Protein AF-0000000086686039 (afdb_homodimer)

Solvent-accessible surface area (backbone atoms only — not comparable to full-atom values): 8149 Å² total; per-residue (Å²): 70,72,56,50,70,68,58,20,54,47,30,33,49,49,16,51,52,35,64,59,49,44,59,54,47,48,51,52,48,70,69,35,75,70,18,42,61,83,92,39,77,29,68,61,38,52,54,50,49,50,54,46,50,50,47,48,52,51,22,46,52,41,16,49,53,12,49,52,33,49,52,50,48,51,58,60,74,73,106,69,70,56,49,70,68,56,19,54,48,29,32,48,48,17,52,52,36,65,60,48,44,60,54,46,50,53,53,47,70,68,34,77,68,19,42,60,85,94,38,77,30,68,62,37,51,52,48,49,49,54,46,50,50,46,49,52,51,21,45,51,43,16,47,53,12,48,52,33,49,52,50,46,52,58,58,73,73,105

Structure (mmCIF, N/CA/C/O backbone):
data_AF-0000000086686039-model_v1
#
loop_
_entity.id
_entity.type
_entity.pdbx_description
1 polymer 'Integral membrane protein'
#
loop_
_atom_site.group_PDB
_atom_site.id
_atom_site.type_symbol
_atom_site.label_atom_id
_atom_site.label_alt_id
_atom_site.label_comp_id
_atom_site.label_asym_id
_atom_site.label_entity_id
_atom_site.label_seq_id
_atom_site.pdbx_PDB_ins_code
_atom_site.Cartn_x
_atom_site.Cartn_y
_atom_site.Cartn_z
_atom_site.occupancy
_atom_site.B_iso_or_equiv
_atom_site.auth_seq_id
_atom_site.auth_comp_id
_atom_site.auth_asym_id
_atom_site.auth_atom_id
_atom_site.pdbx_PDB_model_num
ATOM 1 N N . MET A 1 1 ? 3.59 -19.312 -12.344 1 95.31 1 MET A N 1
ATOM 2 C CA . MET A 1 1 ? 4.094 -19.781 -11.062 1 95.31 1 MET A CA 1
ATOM 3 C C . MET A 1 1 ? 2.943 -20.109 -10.117 1 95.31 1 MET A C 1
ATOM 5 O O . MET A 1 1 ? 1.943 -19.391 -10.07 1 95.31 1 MET A O 1
ATOM 9 N N . VAL A 1 2 ? 3.158 -21.281 -9.43 1 96.75 2 VAL A N 1
ATOM 10 C CA . VAL A 1 2 ? 2.143 -21.656 -8.453 1 96.75 2 VAL A CA 1
ATOM 11 C C . VAL A 1 2 ? 2.396 -20.938 -7.133 1 96.75 2 VAL A C 1
ATOM 13 O O . VAL A 1 2 ? 3.514 -20.953 -6.613 1 96.75 2 VAL A O 1
ATOM 16 N N . LEU A 1 3 ? 1.329 -20.375 -6.637 1 97.5 3 LEU A N 1
ATOM 17 C CA . LEU A 1 3 ? 1.436 -19.625 -5.383 1 97.5 3 LEU A CA 1
ATOM 18 C C . LEU A 1 3 ? 1.48 -20.578 -4.191 1 97.5 3 LEU A C 1
ATOM 20 O O . LEU A 1 3 ? 0.587 -21.406 -4.023 1 97.5 3 LEU A O 1
ATOM 24 N N . SER A 1 4 ? 2.582 -20.406 -3.375 1 97.5 4 SER A N 1
ATOM 25 C CA . SER A 1 4 ? 2.668 -21.203 -2.152 1 97.5 4 SER A CA 1
ATOM 26 C C . SER A 1 4 ? 1.729 -20.672 -1.078 1 97.5 4 SER A C 1
ATOM 28 O O . SER A 1 4 ? 1.158 -19.578 -1.23 1 97.5 4 SER A O 1
ATOM 30 N N . ARG A 1 5 ? 1.604 -21.391 0.006 1 97.75 5 ARG A N 1
ATOM 31 C CA . ARG A 1 5 ? 0.767 -20.953 1.122 1 97.75 5 ARG A CA 1
ATOM 32 C C . ARG A 1 5 ? 1.327 -19.703 1.776 1 97.75 5 ARG A C 1
ATOM 34 O O . ARG A 1 5 ? 0.571 -18.812 2.178 1 97.75 5 ARG A O 1
ATOM 41 N N . GLY A 1 6 ? 2.613 -19.672 1.896 1 98.5 6 GLY A N 1
ATOM 42 C CA . GLY A 1 6 ? 3.256 -18.5 2.471 1 98.5 6 GLY A CA 1
ATOM 43 C C . GLY A 1 6 ? 2.975 -17.219 1.697 1 98.5 6 GLY A C 1
ATOM 44 O O . GLY A 1 6 ? 2.637 -16.188 2.287 1 98.5 6 GLY A O 1
ATOM 45 N N . TRP A 1 7 ? 3.119 -17.375 0.443 1 98.69 7 TRP A N 1
ATOM 46 C CA . TRP A 1 7 ? 2.83 -16.219 -0.404 1 98.69 7 TRP A CA 1
ATOM 47 C C . TRP A 1 7 ? 1.363 -15.82 -0.295 1 98.69 7 TRP A C 1
ATOM 49 O O . TRP A 1 7 ? 1.035 -14.633 -0.32 1 98.69 7 TRP A O 1
ATOM 59 N N . ALA A 1 8 ? 0.484 -16.75 -0.237 1 98.88 8 ALA A N 1
ATOM 60 C CA . ALA A 1 8 ? -0.944 -16.469 -0.123 1 98.88 8 ALA A CA 1
ATOM 61 C C . ALA A 1 8 ? -1.253 -15.727 1.173 1 98.88 8 ALA A C 1
ATOM 63 O O . ALA A 1 8 ? -1.987 -14.734 1.167 1 98.88 8 ALA A O 1
ATOM 64 N N . PHE A 1 9 ? -0.738 -16.188 2.25 1 98.88 9 PHE A N 1
ATOM 65 C CA . PHE A 1 9 ? -0.928 -15.508 3.523 1 98.88 9 PHE A CA 1
ATOM 66 C C . PHE A 1 9 ? -0.325 -14.109 3.48 1 98.88 9 PHE A C 1
ATOM 68 O O . PHE A 1 9 ? -0.88 -13.172 4.055 1 98.88 9 PHE A O 1
ATOM 75 N N . PHE A 1 10 ? 0.772 -13.992 2.85 1 98.94 10 PHE A N 1
ATOM 76 C CA . PHE A 1 10 ? 1.408 -12.688 2.689 1 98.94 10 PHE A CA 1
ATOM 77 C C . PHE A 1 10 ? 0.483 -11.727 1.962 1 98.94 10 PHE A C 1
ATOM 79 O O . PHE A 1 10 ? 0.285 -10.594 2.41 1 98.94 10 PHE A O 1
ATOM 86 N N . LEU A 1 11 ? -0.074 -12.117 0.888 1 98.94 11 LEU A N 1
ATOM 87 C CA . LEU A 1 11 ? -0.946 -11.25 0.098 1 98.94 11 LEU A CA 1
ATOM 88 C C . LEU A 1 11 ? -2.191 -10.867 0.891 1 98.94 11 LEU A C 1
ATOM 90 O O . LEU A 1 11 ? -2.664 -9.734 0.795 1 98.94 11 LEU A O 1
ATOM 94 N N . VAL A 1 12 ? -2.703 -11.797 1.642 1 98.94 12 VAL A N 1
ATOM 95 C CA . VAL A 1 12 ? -3.814 -11.453 2.521 1 98.94 12 VAL A CA 1
ATOM 96 C C . VAL A 1 12 ? -3.367 -10.391 3.523 1 98.94 12 VAL A C 1
ATOM 98 O O . VAL A 1 12 ? -4.09 -9.422 3.773 1 98.94 12 VAL A O 1
ATOM 101 N N . GLY A 1 13 ? -2.17 -10.547 4.09 1 98.94 13 GLY A N 1
ATOM 102 C CA . GLY A 1 13 ? -1.614 -9.578 5.027 1 98.94 13 GLY A CA 1
ATOM 103 C C . GLY A 1 13 ? -1.447 -8.195 4.426 1 98.94 13 GLY A C 1
ATOM 104 O O . GLY A 1 13 ? -1.66 -7.191 5.105 1 98.94 13 GLY A O 1
ATOM 105 N N . VAL A 1 14 ? -1.111 -8.164 3.186 1 98.94 14 VAL A N 1
ATOM 106 C CA . VAL A 1 14 ? -0.982 -6.895 2.48 1 98.94 14 VAL A CA 1
ATOM 107 C C . VAL A 1 14 ? -2.34 -6.199 2.408 1 98.94 14 VAL A C 1
ATOM 109 O O . VAL A 1 14 ? -2.436 -4.988 2.607 1 98.94 14 VAL A O 1
ATOM 112 N N . GLY A 1 15 ? -3.365 -6.953 2.057 1 98.94 15 GLY A N 1
ATOM 113 C CA . GLY A 1 15 ? -4.707 -6.391 2.074 1 98.94 15 GLY A CA 1
ATOM 114 C C . GLY A 1 15 ? -5.098 -5.824 3.426 1 98.94 15 GLY A C 1
ATOM 115 O O . GLY A 1 15 ? -5.609 -4.703 3.51 1 98.94 15 GLY A O 1
ATOM 116 N N . VAL A 1 16 ? -4.836 -6.531 4.473 1 98.94 16 VAL A N 1
ATOM 117 C CA . VAL A 1 16 ? -5.16 -6.117 5.832 1 98.94 16 VAL A CA 1
ATOM 118 C C . VAL A 1 16 ? -4.359 -4.867 6.195 1 98.94 16 VAL A C 1
ATOM 120 O O . VAL A 1 16 ? -4.906 -3.906 6.738 1 98.94 16 VAL A O 1
ATOM 123 N N . TRP A 1 17 ? -3.076 -4.859 5.93 1 98.88 17 TRP A N 1
ATOM 124 C CA . TRP A 1 17 ? -2.213 -3.705 6.156 1 98.88 17 TRP A CA 1
ATOM 125 C C . TRP A 1 17 ? -2.793 -2.453 5.504 1 98.88 17 TRP A C 1
ATOM 127 O O . TRP A 1 17 ? -2.842 -1.389 6.125 1 98.88 17 TRP A O 1
ATOM 137 N N . THR A 1 18 ? -3.26 -2.652 4.27 1 98.88 18 THR A N 1
ATOM 138 C CA . THR A 1 18 ? -3.85 -1.547 3.521 1 98.88 18 THR A CA 1
ATOM 139 C C . THR A 1 18 ? -5.074 -0.997 4.246 1 98.88 18 THR A C 1
ATOM 141 O O . THR A 1 18 ? -5.23 0.219 4.379 1 98.88 18 THR A O 1
ATOM 144 N N . TRP A 1 19 ? -5.883 -1.814 4.781 1 98.88 19 TRP A N 1
ATOM 145 C CA . TRP A 1 19 ? -7.125 -1.387 5.414 1 98.88 19 TRP A CA 1
ATOM 146 C C . TRP A 1 19 ? -6.863 -0.84 6.812 1 98.88 19 TRP A C 1
ATOM 148 O O . TRP A 1 19 ? -7.691 -0.119 7.371 1 98.88 19 TRP A O 1
ATOM 158 N N . VAL A 1 20 ? -5.742 -1.092 7.375 1 98.5 20 VAL A N 1
ATOM 159 C CA . VAL A 1 20 ? -5.355 -0.537 8.664 1 98.5 20 VAL A CA 1
ATOM 160 C C . VAL A 1 20 ? -4.836 0.889 8.484 1 98.5 20 VAL A C 1
ATOM 162 O O . VAL A 1 20 ? -5.195 1.789 9.242 1 98.5 20 VAL A O 1
ATOM 165 N N . ILE A 1 21 ? -4.172 1.097 7.414 1 98.25 21 ILE A N 1
ATOM 166 C CA . ILE A 1 21 ? -3.398 2.332 7.379 1 98.25 21 ILE A CA 1
ATOM 167 C C . ILE A 1 21 ? -4.172 3.406 6.617 1 98.25 21 ILE A C 1
ATOM 169 O O . ILE A 1 21 ? -4.156 4.578 6.996 1 98.25 21 ILE A O 1
ATOM 173 N N . TRP A 1 22 ? -4.934 3.049 5.59 1 98.44 22 TRP A N 1
ATOM 174 C CA . TRP A 1 22 ? -5.422 4.078 4.676 1 98.44 22 TRP A CA 1
ATOM 175 C C . TRP A 1 22 ? -6.664 4.758 5.234 1 98.44 22 TRP A C 1
ATOM 177 O O . TRP A 1 22 ? -6.863 5.961 5.039 1 98.44 22 TRP A O 1
ATOM 187 N N . PRO A 1 23 ? -7.555 4.055 5.945 1 98.69 23 PRO A N 1
ATOM 188 C CA . PRO A 1 23 ? -8.648 4.805 6.574 1 98.69 23 PRO A CA 1
ATOM 189 C C . PRO A 1 23 ? -8.164 5.77 7.648 1 98.69 23 PRO A C 1
ATOM 191 O O . PRO A 1 23 ? -8.734 6.848 7.824 1 98.69 23 PRO A O 1
ATOM 194 N N . ARG A 1 24 ? -7.129 5.34 8.312 1 98 24 ARG A N 1
ATOM 195 C CA . ARG A 1 24 ? -6.516 6.258 9.266 1 98 24 ARG A CA 1
ATOM 196 C C . ARG A 1 24 ? -5.945 7.48 8.555 1 98 24 ARG A C 1
ATOM 198 O O . ARG A 1 24 ? -6.074 8.609 9.047 1 98 24 ARG A O 1
ATOM 205 N N . PHE A 1 25 ? -5.363 7.211 7.48 1 98.19 25 PHE A N 1
ATOM 206 C CA . PHE A 1 25 ? -4.844 8.305 6.672 1 98.19 25 PHE A CA 1
ATOM 207 C C . PHE A 1 25 ? -5.977 9.188 6.16 1 98.19 25 PHE A C 1
ATOM 209 O O . PHE A 1 25 ? -5.867 10.414 6.168 1 98.19 25 PHE A O 1
ATOM 216 N N . GLY A 1 26 ? -7.039 8.648 5.781 1 98.25 26 GLY A N 1
ATOM 217 C CA . GLY A 1 26 ? -8.195 9.406 5.32 1 98.25 26 GLY A CA 1
ATOM 218 C C . GLY A 1 26 ? -8.742 10.359 6.371 1 98.25 26 GLY A C 1
ATOM 219 O O . GLY A 1 26 ? -9.07 11.5 6.066 1 98.25 26 GLY A O 1
ATOM 220 N N . LEU A 1 27 ? -8.781 9.914 7.562 1 98.31 27 LEU A N 1
ATOM 221 C CA . LEU A 1 27 ? -9.242 10.766 8.656 1 98.31 27 LEU A CA 1
ATOM 222 C C . LEU A 1 27 ? -8.281 11.93 8.883 1 98.31 27 LEU A C 1
ATOM 224 O O . LEU A 1 27 ? -8.711 13.055 9.133 1 98.31 27 LEU A O 1
ATOM 228 N N . ALA A 1 28 ? -7.008 11.562 8.781 1 96.81 28 ALA A N 1
ATOM 229 C CA . ALA A 1 28 ? -5.996 12.602 8.938 1 96.81 28 ALA A CA 1
ATOM 230 C C . ALA A 1 28 ? -6.16 13.688 7.879 1 96.81 28 ALA A C 1
ATOM 232 O O . ALA A 1 28 ? -6.066 14.875 8.18 1 96.81 28 ALA A O 1
ATOM 233 N N . ILE A 1 29 ? -6.441 13.32 6.684 1 98 29 ILE A N 1
ATOM 234 C CA . ILE A 1 29 ? -6.605 14.266 5.578 1 98 29 ILE A CA 1
ATOM 235 C C . ILE A 1 29 ? -7.875 15.086 5.781 1 98 29 ILE A C 1
ATOM 237 O O . ILE A 1 29 ? -7.875 16.297 5.574 1 98 29 ILE A O 1
ATOM 241 N N . TRP A 1 30 ? -8.945 14.391 6.184 1 98 30 TRP A N 1
ATOM 242 C CA . TRP A 1 30 ? -10.234 15.047 6.406 1 98 30 TRP A CA 1
ATOM 243 C C . TRP A 1 30 ? -10.102 16.172 7.426 1 98 30 TRP A C 1
ATOM 245 O O . TRP A 1 30 ? -10.719 17.219 7.277 1 98 30 TRP A O 1
ATOM 255 N N . ASN A 1 31 ? -9.195 15.977 8.383 1 97.62 31 ASN A N 1
ATOM 256 C CA . ASN A 1 31 ? -9.07 16.906 9.5 1 97.62 31 ASN A CA 1
ATOM 257 C C . ASN A 1 31 ? -7.98 17.938 9.258 1 97.62 31 ASN A C 1
ATOM 259 O O . ASN A 1 31 ? -7.797 18.859 10.062 1 97.62 31 ASN A O 1
ATOM 263 N N . ASP A 1 32 ? -7.281 17.781 8.25 1 96.75 32 ASP A N 1
ATOM 264 C CA . ASP A 1 32 ? -6.23 18.719 7.895 1 96.75 32 ASP A CA 1
ATOM 265 C C . ASP A 1 32 ? -6.824 20.062 7.445 1 96.75 32 ASP A C 1
ATOM 267 O O . ASP A 1 32 ? -7.789 20.094 6.68 1 96.75 32 ASP A O 1
ATOM 271 N N . ASP A 1 33 ? -6.25 21.25 7.832 1 94.88 33 ASP A N 1
ATOM 272 C CA . ASP A 1 33 ? -6.762 22.578 7.543 1 94.88 33 ASP A CA 1
ATOM 273 C C . ASP A 1 33 ? -6.758 22.859 6.039 1 94.88 33 ASP A C 1
ATOM 275 O O . ASP A 1 33 ? -7.555 23.656 5.551 1 94.88 33 ASP A O 1
ATOM 279 N N . ARG A 1 34 ? -5.934 22.156 5.328 1 97.38 34 ARG A N 1
ATOM 280 C CA . ARG A 1 34 ? -5.801 22.406 3.896 1 97.38 34 ARG A CA 1
ATOM 281 C C . ARG A 1 34 ? -6.93 21.734 3.119 1 97.38 34 ARG A C 1
ATOM 283 O O . ARG A 1 34 ? -7.117 22.016 1.931 1 97.38 34 ARG A O 1
ATOM 290 N N . ALA A 1 35 ? -7.676 20.922 3.812 1 98.44 35 ALA A N 1
ATOM 291 C CA . ALA A 1 35 ? -8.664 20.094 3.131 1 98.44 35 ALA A CA 1
ATOM 292 C C . ALA A 1 35 ? -9.891 20.906 2.73 1 98.44 35 ALA A C 1
ATOM 294 O O . ALA A 1 35 ? -10.594 20.562 1.778 1 98.44 35 ALA A O 1
ATOM 295 N N . TRP A 1 36 ? -10.125 22.031 3.455 1 98.38 36 TRP A N 1
ATOM 296 C CA . TRP A 1 36 ? -11.383 22.75 3.301 1 98.38 36 TRP A CA 1
ATOM 297 C C . TRP A 1 36 ? -11.133 24.25 3.137 1 98.38 36 TRP A C 1
ATOM 299 O O . TRP A 1 36 ? -10.258 24.812 3.801 1 98.38 36 TRP A O 1
ATOM 309 N N . SER A 1 37 ? -11.766 24.844 2.248 1 98.25 37 SER A N 1
ATOM 310 C CA . SER A 1 37 ? -11.961 26.297 2.156 1 98.25 37 SER A CA 1
ATOM 311 C C . SER A 1 37 ? -13.383 26.688 2.539 1 98.25 37 SER A C 1
ATOM 313 O O . SER A 1 37 ? -14.273 26.703 1.689 1 98.25 37 SER A O 1
ATOM 315 N N . GLY A 1 38 ? -13.453 27.047 3.896 1 97.19 38 GLY A N 1
ATOM 316 C CA . GLY A 1 38 ? -14.82 27.078 4.41 1 97.19 38 GLY A CA 1
ATOM 317 C C . GLY A 1 38 ? -15.5 25.734 4.395 1 97.19 38 GLY A C 1
ATOM 318 O O . GLY A 1 38 ? -14.984 24.766 4.961 1 97.19 38 GLY A O 1
ATOM 319 N N . ASP A 1 39 ? -16.531 25.594 3.666 1 96.81 39 ASP A N 1
ATOM 320 C CA . ASP A 1 39 ? -17.266 24.328 3.576 1 96.81 39 ASP A CA 1
ATOM 321 C C . ASP A 1 39 ? -17.016 23.656 2.232 1 96.81 39 ASP A C 1
ATOM 323 O O . ASP A 1 39 ? -17.719 22.688 1.884 1 96.81 39 ASP A O 1
ATOM 327 N N . THR A 1 40 ? -16.016 24.125 1.484 1 98.44 40 THR A N 1
ATOM 328 C CA . THR A 1 40 ? -15.742 23.594 0.15 1 98.44 40 THR A CA 1
ATOM 329 C C . THR A 1 40 ? -14.461 22.766 0.143 1 98.44 40 THR A C 1
ATOM 331 O O . THR A 1 40 ? -13.414 23.234 0.596 1 98.44 40 THR A O 1
ATOM 334 N N . PRO A 1 41 ? -14.523 21.5 -0.3 1 98.12 41 PRO A N 1
ATOM 335 C CA . PRO A 1 41 ? -13.305 20.703 -0.401 1 98.12 41 PRO A CA 1
ATOM 336 C C . PRO A 1 41 ? -12.305 21.281 -1.397 1 98.12 41 PRO A C 1
ATOM 338 O O . PRO A 1 41 ? -12.695 21.781 -2.449 1 98.12 41 PRO A O 1
ATOM 341 N N . THR A 1 42 ? -10.992 21.188 -1.035 1 98.69 42 THR A N 1
ATOM 342 C CA . THR A 1 42 ? -9.93 21.719 -1.886 1 98.69 42 THR A CA 1
ATOM 343 C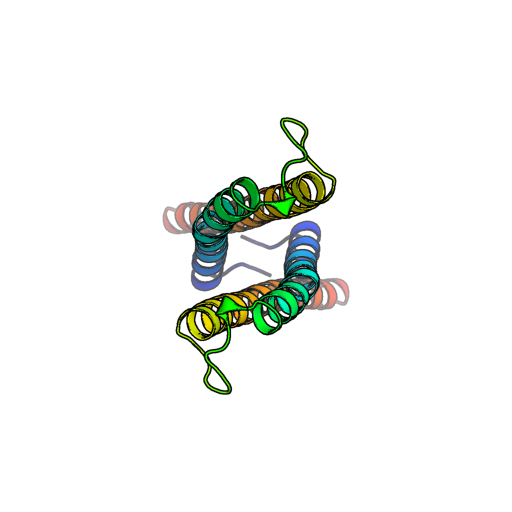 C . THR A 1 42 ? -9.367 20.625 -2.787 1 98.69 42 THR A C 1
ATOM 345 O O . THR A 1 42 ? -9.734 19.453 -2.66 1 98.69 42 THR A O 1
ATOM 348 N N . SER A 1 43 ? -8.508 21.094 -3.635 1 98.44 43 SER A N 1
ATOM 349 C CA . SER A 1 43 ? -7.828 20.109 -4.477 1 98.44 43 SER A CA 1
ATOM 350 C C . SER A 1 43 ? -6.957 19.172 -3.643 1 98.44 43 SER A C 1
ATOM 352 O O . SER A 1 43 ? -6.781 18 -3.994 1 98.44 43 SER A O 1
ATOM 354 N N . PHE A 1 44 ? -6.492 19.656 -2.604 1 98.44 44 PHE A N 1
ATOM 355 C CA . PHE A 1 44 ? -5.727 18.844 -1.673 1 98.44 44 PHE A CA 1
ATOM 356 C C . PHE A 1 44 ? -6.543 17.641 -1.212 1 98.44 44 PHE A C 1
ATOM 358 O O . PHE A 1 44 ? -6.074 16.5 -1.27 1 98.44 44 PHE A O 1
ATOM 365 N N . LEU A 1 45 ? -7.711 17.812 -0.799 1 98.62 45 LEU A N 1
ATOM 366 C CA . LEU A 1 45 ? -8.586 16.75 -0.314 1 98.62 45 LEU A CA 1
ATOM 367 C C . LEU A 1 45 ? -8.938 15.773 -1.436 1 98.62 45 LEU A C 1
ATOM 369 O O . LEU A 1 45 ? -8.891 14.555 -1.245 1 98.62 45 LEU A O 1
ATOM 373 N N . TRP A 1 46 ? -9.172 16.359 -2.564 1 98.38 46 TRP A N 1
ATOM 374 C CA . TRP A 1 46 ? -9.625 15.5 -3.654 1 98.38 46 TRP A CA 1
ATOM 375 C C . TRP A 1 46 ? -8.484 14.609 -4.156 1 98.38 46 TRP A C 1
ATOM 377 O O . TRP A 1 46 ? -8.703 13.438 -4.469 1 98.38 46 TRP A O 1
ATOM 387 N N . VAL A 1 47 ? -7.34 15.141 -4.277 1 98 47 VAL A N 1
ATOM 388 C CA . VAL A 1 47 ? -6.191 14.367 -4.73 1 98 47 VAL A CA 1
ATOM 389 C C . VAL A 1 47 ? -5.91 13.234 -3.74 1 98 47 VAL A C 1
ATOM 391 O O . VAL A 1 47 ? -5.715 12.086 -4.145 1 98 47 VAL A O 1
ATOM 394 N N . HIS A 1 48 ? -5.961 13.594 -2.484 1 98.31 48 HIS A N 1
ATOM 395 C CA . HIS A 1 48 ? -5.672 12.578 -1.48 1 98.31 48 HIS A CA 1
ATOM 396 C C . HIS A 1 48 ? -6.801 11.555 -1.39 1 98.31 48 HIS A C 1
ATOM 398 O O . HIS A 1 48 ? -6.551 10.367 -1.174 1 98.31 48 HIS A O 1
ATOM 404 N N . ALA A 1 49 ? -7.996 11.984 -1.608 1 98.56 49 ALA A N 1
ATOM 405 C CA . ALA A 1 49 ? -9.109 11.047 -1.629 1 98.56 49 ALA A CA 1
ATOM 406 C C . ALA A 1 49 ? -8.953 10.031 -2.764 1 98.56 49 ALA A C 1
ATOM 408 O O . ALA A 1 49 ? -9.227 8.844 -2.584 1 98.56 49 ALA A O 1
ATOM 409 N N . LEU A 1 50 ? -8.516 10.547 -3.861 1 98.62 50 LEU A N 1
ATOM 410 C CA . LEU A 1 50 ? -8.305 9.664 -5.008 1 98.62 50 LEU A CA 1
ATOM 411 C C . LEU A 1 50 ? -7.176 8.68 -4.734 1 98.62 50 LEU A C 1
ATOM 413 O O . LEU A 1 50 ? -7.301 7.488 -5.039 1 98.62 50 LEU A O 1
ATOM 417 N N . LEU A 1 51 ? -6.086 9.188 -4.215 1 98.62 51 LEU A N 1
ATOM 418 C CA . LEU A 1 51 ? -4.941 8.328 -3.918 1 98.62 51 LEU A CA 1
ATOM 419 C C . LEU A 1 51 ? -5.309 7.277 -2.879 1 98.62 51 LEU A C 1
ATOM 421 O O . LEU A 1 51 ? -4.941 6.109 -3.018 1 98.62 51 LEU A O 1
ATOM 425 N N . ILE A 1 52 ? -6.031 7.68 -1.895 1 98.88 52 ILE A N 1
ATOM 426 C CA . ILE A 1 52 ? -6.453 6.777 -0.828 1 98.88 52 ILE A CA 1
ATOM 427 C C . ILE A 1 52 ? -7.422 5.734 -1.386 1 98.88 52 ILE A C 1
ATOM 429 O O . ILE A 1 52 ? -7.277 4.539 -1.118 1 98.88 52 ILE A O 1
ATOM 433 N N . GLY A 1 53 ? -8.391 6.188 -2.16 1 98.88 53 GLY A N 1
ATOM 434 C CA . GLY A 1 53 ? -9.328 5.262 -2.781 1 98.88 53 GLY A CA 1
ATOM 435 C C . GLY A 1 53 ? -8.648 4.238 -3.67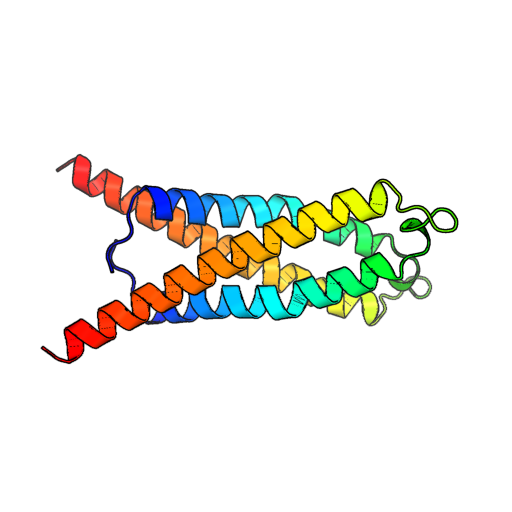4 1 98.88 53 GLY A C 1
ATOM 436 O O . GLY A 1 53 ? -8.977 3.051 -3.617 1 98.88 53 GLY A O 1
ATOM 437 N N . ALA A 1 54 ? -7.738 4.699 -4.488 1 98.81 54 ALA A N 1
ATOM 438 C CA . ALA A 1 54 ? -6.984 3.793 -5.355 1 98.81 54 ALA A CA 1
ATOM 439 C C . ALA A 1 54 ? -6.199 2.777 -4.531 1 98.81 54 ALA A C 1
ATOM 441 O O . ALA A 1 54 ? -6.18 1.588 -4.859 1 98.81 54 ALA A O 1
ATOM 442 N N . SER A 1 55 ? -5.625 3.209 -3.479 1 98.94 55 SER A N 1
ATOM 443 C CA . SER A 1 55 ? -4.836 2.316 -2.633 1 98.94 55 SER A CA 1
ATOM 444 C C . SER A 1 55 ? -5.719 1.275 -1.954 1 98.94 55 SER A C 1
ATOM 446 O O . SER A 1 55 ? -5.324 0.116 -1.814 1 98.94 55 SER A O 1
ATOM 448 N N . LEU A 1 56 ? -6.902 1.682 -1.578 1 98.94 56 LEU A N 1
ATOM 449 C CA . LEU A 1 56 ? -7.828 0.74 -0.954 1 98.94 56 LEU A CA 1
ATOM 450 C C . LEU A 1 56 ? -8.297 -0.306 -1.959 1 98.94 56 LEU A C 1
ATOM 452 O O . LEU A 1 56 ? -8.406 -1.488 -1.626 1 98.94 56 LEU A O 1
ATOM 456 N N . VAL A 1 57 ? -8.531 0.153 -3.152 1 98.94 57 VAL A N 1
ATOM 457 C CA . VAL A 1 57 ? -8.969 -0.77 -4.195 1 98.94 57 VAL A CA 1
ATOM 458 C C . VAL A 1 57 ? -7.84 -1.743 -4.527 1 98.94 57 VAL A C 1
ATOM 460 O O . VAL A 1 57 ? -8.055 -2.957 -4.59 1 98.94 57 VAL A O 1
ATOM 463 N N . ILE A 1 58 ? -6.676 -1.181 -4.68 1 98.94 58 ILE A N 1
ATOM 464 C CA . ILE A 1 58 ? -5.508 -1.984 -5.02 1 98.94 58 ILE A CA 1
ATOM 465 C C . ILE A 1 58 ? -5.223 -2.982 -3.9 1 98.94 58 ILE A C 1
ATOM 467 O O . ILE A 1 58 ? -5.059 -4.18 -4.152 1 98.94 58 ILE A O 1
ATOM 471 N N . GLY A 1 59 ? -5.203 -2.527 -2.68 1 98.94 59 GLY A N 1
ATOM 472 C CA . GLY A 1 59 ? -4.945 -3.408 -1.552 1 98.94 59 GLY A CA 1
ATOM 473 C C . GLY A 1 59 ? -5.988 -4.496 -1.392 1 98.94 59 GLY A C 1
ATOM 474 O O . GLY A 1 59 ? -5.664 -5.629 -1.037 1 98.94 59 GLY A O 1
ATOM 475 N N . THR A 1 60 ? -7.215 -4.145 -1.597 1 98.94 60 THR A N 1
ATOM 476 C CA . THR A 1 60 ? -8.289 -5.133 -1.545 1 98.94 60 THR A CA 1
ATOM 477 C C . THR A 1 60 ? -8.086 -6.211 -2.605 1 98.94 60 THR A C 1
ATOM 479 O O . THR A 1 60 ? -8.242 -7.402 -2.328 1 98.94 60 THR A O 1
ATOM 482 N N . THR A 1 61 ? -7.727 -5.746 -3.803 1 98.94 61 THR A N 1
ATOM 483 C CA . THR A 1 61 ? -7.5 -6.691 -4.891 1 98.94 61 THR A CA 1
ATOM 484 C C . THR A 1 61 ? -6.355 -7.641 -4.555 1 98.94 61 THR A C 1
ATOM 486 O O . THR A 1 61 ? -6.445 -8.844 -4.809 1 98.94 61 THR A O 1
ATOM 489 N N . VAL A 1 62 ? -5.348 -7.113 -3.947 1 98.94 62 VAL A N 1
ATOM 490 C CA . VAL A 1 62 ? -4.227 -7.941 -3.514 1 98.94 62 VAL A CA 1
ATOM 491 C C . VAL A 1 62 ? -4.711 -8.969 -2.49 1 98.94 62 VAL A C 1
ATOM 493 O O . VAL A 1 62 ? -4.387 -10.148 -2.588 1 98.94 62 VAL A O 1
ATOM 496 N N . GLY A 1 63 ? -5.43 -8.539 -1.528 1 98.94 63 GLY A N 1
ATOM 497 C CA . GLY A 1 63 ? -5.961 -9.438 -0.516 1 98.94 63 GLY A CA 1
ATOM 498 C C . GLY A 1 63 ? -6.855 -10.523 -1.09 1 98.94 63 GLY A C 1
ATOM 499 O O . GLY A 1 63 ? -6.773 -11.688 -0.679 1 98.94 63 GLY A O 1
ATOM 500 N N . VAL A 1 64 ? -7.668 -10.195 -1.998 1 98.88 64 VAL A N 1
ATOM 501 C CA . VAL A 1 64 ? -8.578 -11.141 -2.637 1 98.88 64 VAL A CA 1
ATOM 502 C C . VAL A 1 64 ? -7.777 -12.211 -3.381 1 98.88 64 VAL A C 1
ATOM 504 O O . VAL A 1 64 ? -8.125 -13.391 -3.35 1 98.88 64 VAL A O 1
ATOM 507 N N . LEU A 1 65 ? -6.746 -11.727 -4.035 1 98.88 65 LEU A N 1
ATOM 508 C CA . LEU A 1 65 ? -5.867 -12.695 -4.688 1 98.88 65 LEU A CA 1
ATOM 509 C C . LEU A 1 65 ? -5.34 -13.711 -3.682 1 98.88 65 LEU A C 1
ATOM 511 O O . LEU A 1 65 ? -5.312 -14.914 -3.963 1 98.88 65 LEU A O 1
ATOM 515 N N . GLY A 1 66 ? -4.895 -13.242 -2.545 1 98.81 66 GLY A N 1
ATOM 516 C CA . GLY A 1 66 ? -4.438 -14.141 -1.497 1 98.81 66 GLY A CA 1
ATOM 517 C C . GLY A 1 66 ? -5.504 -15.109 -1.033 1 98.81 66 GLY A C 1
ATOM 518 O O . GLY A 1 66 ? -5.234 -16.297 -0.871 1 98.81 66 GLY A O 1
ATOM 519 N N . VAL A 1 67 ? -6.664 -14.648 -0.837 1 98.88 67 VAL A N 1
ATOM 520 C CA . VAL A 1 67 ? -7.777 -15.477 -0.373 1 98.88 67 VAL A CA 1
ATOM 521 C C . VAL A 1 67 ? -8.102 -16.531 -1.42 1 98.88 67 VAL A C 1
ATOM 523 O O . VAL A 1 67 ? -8.32 -17.703 -1.084 1 98.88 67 VAL A O 1
ATOM 526 N N . ARG A 1 68 ? -8.156 -16.078 -2.633 1 98.5 68 ARG A N 1
ATOM 527 C CA . ARG A 1 68 ? -8.422 -17.031 -3.713 1 98.5 68 ARG A CA 1
ATOM 528 C C . ARG A 1 68 ? -7.383 -18.141 -3.729 1 98.5 68 ARG A C 1
ATOM 530 O O . ARG A 1 68 ? -7.723 -19.312 -3.924 1 98.5 68 ARG A O 1
ATOM 537 N N . ALA A 1 69 ? -6.184 -17.781 -3.523 1 98.44 69 ALA A N 1
ATOM 538 C CA . ALA A 1 69 ? -5.102 -18.766 -3.512 1 98.44 69 ALA A CA 1
ATOM 539 C C . ALA A 1 69 ? -5.266 -19.734 -2.354 1 98.44 69 ALA A C 1
ATOM 541 O O . ALA A 1 69 ? -5.055 -20.938 -2.516 1 98.44 69 ALA A O 1
ATOM 542 N N . LEU A 1 70 ? -5.652 -19.297 -1.215 1 98.31 70 LEU A N 1
ATOM 543 C CA . LEU A 1 70 ? -5.852 -20.156 -0.046 1 98.31 70 LEU A CA 1
ATOM 544 C C . LEU A 1 70 ? -7.035 -21.094 -0.252 1 98.31 70 LEU A C 1
ATOM 546 O O . LEU A 1 70 ? -6.98 -22.266 0.132 1 98.31 70 LEU A O 1
ATOM 550 N N . ARG A 1 71 ? -8.023 -20.562 -0.847 1 97.94 71 ARG A N 1
ATOM 551 C CA . ARG A 1 71 ? -9.211 -21.375 -1.106 1 97.94 71 ARG A CA 1
ATOM 552 C C . ARG A 1 71 ? -8.906 -22.484 -2.104 1 97.94 71 ARG A C 1
ATOM 554 O O . ARG A 1 71 ? -9.367 -23.625 -1.94 1 97.94 71 ARG A O 1
ATOM 561 N N . ALA A 1 72 ? -8.172 -22.141 -3.115 1 96.69 72 ALA A N 1
ATOM 562 C CA . ALA A 1 72 ? -7.77 -23.125 -4.109 1 96.69 72 ALA A CA 1
ATOM 563 C C . ALA A 1 72 ? -6.961 -24.25 -3.463 1 96.69 72 ALA A C 1
ATOM 565 O O . ALA A 1 72 ? -7.129 -25.422 -3.814 1 96.69 72 ALA A O 1
ATOM 566 N N . ARG A 1 73 ? -6.141 -23.922 -2.506 1 94.75 73 ARG A N 1
ATOM 567 C CA . ARG A 1 73 ? -5.309 -24.906 -1.807 1 94.75 73 ARG A CA 1
ATOM 568 C C . ARG A 1 73 ? -6.16 -25.812 -0.924 1 94.75 73 ARG A C 1
ATOM 570 O O . ARG A 1 73 ? -5.906 -27.016 -0.834 1 94.75 73 ARG A O 1
ATOM 577 N N . ARG A 1 74 ? -7.098 -25.234 -0.373 1 94.81 74 ARG A N 1
ATOM 578 C CA . ARG A 1 74 ? -7.977 -26 0.504 1 94.81 74 ARG A CA 1
ATOM 579 C C . ARG A 1 74 ? -8.773 -27.031 -0.285 1 94.81 74 ARG A C 1
ATOM 581 O O . ARG A 1 74 ? -8.969 -28.156 0.177 1 94.81 74 ARG A O 1
ATOM 588 N N . VAL A 1 75 ? -9.188 -26.703 -1.452 1 93.56 75 VAL A N 1
ATOM 589 C CA . VAL A 1 75 ? -9.938 -27.594 -2.314 1 93.56 75 VAL A CA 1
ATOM 590 C C . VAL A 1 75 ? -9.047 -28.766 -2.756 1 93.56 75 VAL A C 1
ATOM 592 O O . VAL A 1 75 ? -9.484 -29.906 -2.773 1 93.56 75 VAL A O 1
ATOM 595 N N . GLN A 1 76 ? -7.727 -28.484 -2.959 1 90.5 76 GLN A N 1
ATOM 596 C CA . GLN A 1 76 ? -6.777 -29.5 -3.385 1 90.5 76 GLN A CA 1
ATOM 597 C C . GLN A 1 76 ? -6.465 -30.469 -2.246 1 90.5 76 GLN A C 1
ATOM 599 O O . GLN A 1 76 ? -6.301 -31.672 -2.471 1 90.5 76 GLN A O 1
ATOM 604 N N . ASP A 1 77 ? -6.48 -30.016 -1.02 1 90.19 77 ASP A N 1
ATOM 605 C CA . ASP A 1 77 ? -6.176 -30.859 0.141 1 90.19 77 ASP A CA 1
ATOM 606 C C . ASP A 1 77 ? -7.352 -31.766 0.482 1 90.19 77 ASP A C 1
ATOM 608 O O . ASP A 1 77 ? -7.16 -32.844 1.076 1 90.19 77 ASP A O 1
ATOM 612 N N . ARG A 1 78 ? -8.516 -31.406 0.016 1 92.06 78 ARG A N 1
ATOM 613 C CA . ARG A 1 78 ? -9.711 -32.188 0.304 1 92.06 78 ARG A CA 1
ATOM 614 C C . ARG A 1 78 ? -9.906 -33.312 -0.724 1 92.06 78 ARG A C 1
ATOM 616 O O . ARG A 1 78 ? -10.719 -34.219 -0.524 1 92.06 78 ARG A O 1
ATOM 623 N N . ARG A 1 79 ? -9.258 -33.312 -1.817 1 84.44 79 ARG A N 1
ATOM 624 C CA . ARG A 1 79 ? -9.297 -34.375 -2.824 1 84.44 79 ARG A CA 1
ATOM 625 C C . ARG A 1 79 ? -8.234 -35.438 -2.553 1 84.44 79 ARG A C 1
ATOM 627 O O . ARG A 1 79 ? -8.453 -36.625 -2.791 1 84.44 79 ARG A O 1
ATOM 634 N N . MET B 1 1 ? -2.596 -22.031 -6.625 1 95.38 1 MET B N 1
ATOM 635 C CA . MET 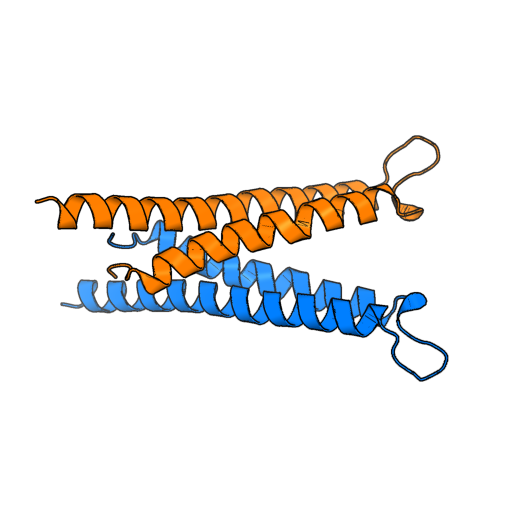B 1 1 ? -3.104 -21.375 -7.824 1 95.38 1 MET B CA 1
ATOM 636 C C . MET B 1 1 ? -1.959 -20.844 -8.68 1 95.38 1 MET B C 1
ATOM 638 O O . MET B 1 1 ? -0.976 -20.312 -8.164 1 95.38 1 MET B O 1
ATOM 642 N N . VAL B 1 2 ? -2.152 -21.094 -10.008 1 96.81 2 VAL B N 1
ATOM 643 C CA . VAL B 1 2 ? -1.14 -20.594 -10.93 1 96.81 2 VAL B CA 1
ATOM 644 C C . VAL B 1 2 ? -1.422 -19.125 -11.25 1 96.81 2 VAL B C 1
ATOM 646 O O . VAL B 1 2 ? -2.543 -18.766 -11.617 1 96.81 2 VAL B O 1
ATOM 649 N N . LEU B 1 3 ? -0.38 -18.359 -11.133 1 97.44 3 LEU B N 1
ATOM 650 C CA . LEU B 1 3 ? -0.516 -16.922 -11.398 1 97.44 3 LEU B CA 1
ATOM 651 C C . LEU B 1 3 ? -0.553 -16.656 -12.898 1 97.44 3 LEU B C 1
ATOM 653 O O . LEU B 1 3 ? 0.354 -17.062 -13.633 1 97.44 3 LEU B O 1
ATOM 657 N N . SER B 1 4 ? -1.659 -15.945 -13.328 1 97.5 4 SER B N 1
ATOM 658 C CA . SER B 1 4 ? -1.741 -15.547 -14.727 1 97.5 4 SER B CA 1
ATOM 659 C C . SER B 1 4 ? -0.826 -14.359 -15.016 1 97.5 4 SER B C 1
ATOM 661 O O . SER B 1 4 ? -0.279 -13.75 -14.094 1 97.5 4 SER B O 1
ATOM 663 N N . ARG B 1 5 ? -0.693 -14.008 -16.281 1 97.75 5 ARG B N 1
ATOM 664 C CA . ARG B 1 5 ? 0.125 -12.867 -16.688 1 97.75 5 ARG B CA 1
ATOM 665 C C . ARG B 1 5 ? -0.47 -11.562 -16.172 1 97.75 5 ARG 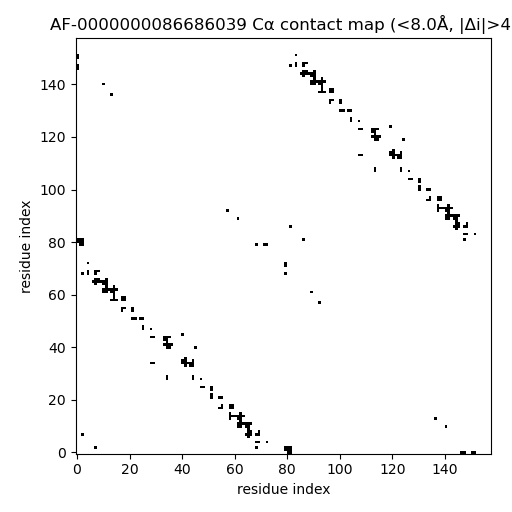B C 1
ATOM 667 O O . ARG B 1 5 ? 0.263 -10.656 -15.758 1 97.75 5 ARG B O 1
ATOM 674 N N . GLY B 1 6 ? -1.758 -11.484 -16.219 1 98.5 6 GLY B N 1
ATOM 675 C CA . GLY B 1 6 ? -2.43 -10.297 -15.727 1 98.5 6 GLY B CA 1
ATOM 676 C C . GLY B 1 6 ? -2.166 -10.031 -14.25 1 98.5 6 GLY B C 1
ATOM 677 O O . GLY B 1 6 ? -1.853 -8.906 -13.867 1 98.5 6 GLY B O 1
ATOM 678 N N . TRP B 1 7 ? -2.293 -11.086 -13.555 1 98.69 7 TRP B N 1
ATOM 679 C CA . TRP B 1 7 ? -2.02 -10.961 -12.125 1 98.69 7 TRP B CA 1
ATOM 680 C C . TRP B 1 7 ? -0.562 -10.578 -11.883 1 98.69 7 TRP B C 1
ATOM 682 O O . TRP B 1 7 ? -0.26 -9.812 -10.969 1 98.69 7 TRP B O 1
ATOM 692 N N . ALA B 1 8 ? 0.339 -11.125 -12.609 1 98.88 8 ALA B N 1
ATOM 693 C CA . ALA B 1 8 ? 1.759 -10.82 -12.453 1 98.88 8 ALA B CA 1
ATOM 694 C C . ALA B 1 8 ? 2.037 -9.352 -12.75 1 98.88 8 ALA B C 1
ATOM 696 O O . ALA B 1 8 ? 2.75 -8.688 -11.992 1 98.88 8 ALA B O 1
ATOM 697 N N . PHE B 1 9 ? 1.516 -8.859 -13.828 1 98.88 9 PHE B N 1
ATOM 698 C CA . PHE B 1 9 ? 1.676 -7.445 -14.148 1 98.88 9 PHE B CA 1
A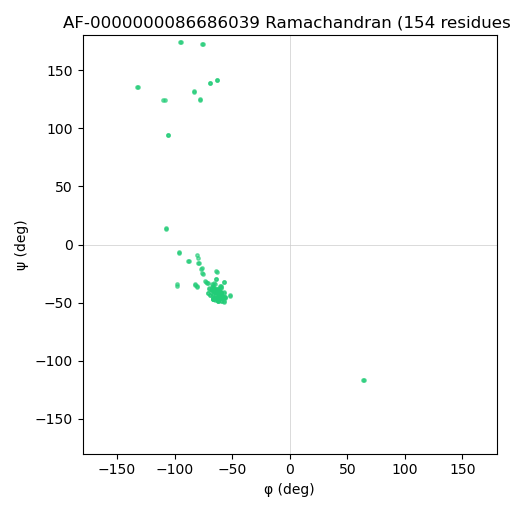TOM 699 C C . PHE B 1 9 ? 1.044 -6.57 -13.07 1 98.88 9 PHE B C 1
ATOM 701 O O . PHE B 1 9 ? 1.573 -5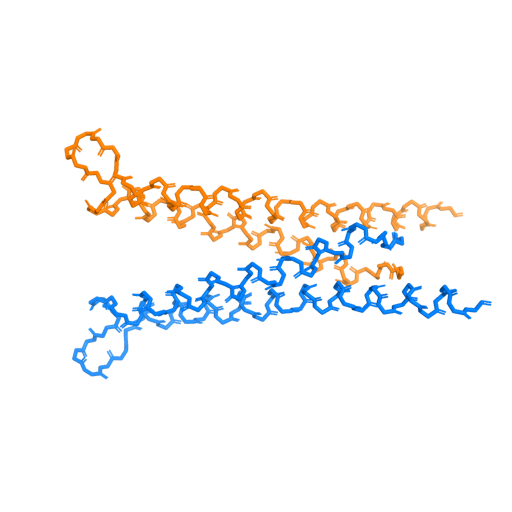.508 -12.734 1 98.88 9 PHE B O 1
ATOM 708 N N . PHE B 1 10 ? -0.043 -6.996 -12.562 1 98.94 10 PHE B N 1
ATOM 709 C CA . PHE B 1 10 ? -0.705 -6.273 -11.484 1 98.94 10 PHE B CA 1
ATOM 710 C C . PHE B 1 10 ? 0.207 -6.164 -10.266 1 98.94 10 PHE B C 1
ATOM 712 O O . PHE B 1 10 ? 0.376 -5.078 -9.711 1 98.94 10 PHE B O 1
ATOM 719 N N . LEU B 1 11 ? 0.788 -7.227 -9.852 1 98.94 11 LEU B N 1
ATOM 720 C CA . LEU B 1 11 ? 1.648 -7.234 -8.68 1 98.94 11 LEU B CA 1
ATOM 721 C C . LEU B 1 11 ? 2.877 -6.359 -8.891 1 98.94 11 LEU B C 1
ATOM 723 O O . LEU B 1 11 ? 3.328 -5.672 -7.973 1 98.94 11 LEU B O 1
ATOM 727 N N . VAL B 1 12 ? 3.398 -6.391 -10.094 1 98.94 12 VAL B N 1
ATOM 728 C CA . VAL B 1 12 ? 4.492 -5.477 -10.398 1 98.94 12 VAL B CA 1
ATOM 729 C C . VAL B 1 12 ? 4.012 -4.031 -10.266 1 98.94 12 VAL B C 1
ATOM 731 O O . VAL B 1 12 ? 4.711 -3.191 -9.688 1 98.94 12 VAL B O 1
ATOM 734 N N . GLY B 1 13 ? 2.818 -3.732 -10.758 1 98.94 13 GLY B N 1
ATOM 735 C CA . GLY B 1 13 ? 2.234 -2.404 -10.656 1 98.94 13 GLY B CA 1
ATOM 736 C C . GLY B 1 13 ? 2.043 -1.949 -9.219 1 98.94 13 GLY B C 1
ATOM 737 O O . GLY B 1 13 ? 2.23 -0.771 -8.906 1 98.94 13 GLY B O 1
ATOM 738 N N . VAL B 1 14 ? 1.72 -2.871 -8.375 1 98.94 14 VAL B N 1
ATOM 739 C CA . VAL B 1 14 ? 1.568 -2.568 -6.957 1 98.94 14 VAL B CA 1
ATOM 740 C C . VAL B 1 14 ? 2.914 -2.141 -6.375 1 98.94 14 VAL B C 1
ATOM 742 O O . VAL B 1 14 ? 2.982 -1.191 -5.59 1 98.94 14 VAL B O 1
ATOM 745 N N . GLY B 1 15 ? 3.961 -2.871 -6.703 1 98.94 15 GLY B N 1
ATOM 746 C CA . GLY B 1 15 ? 5.289 -2.465 -6.277 1 98.94 15 GLY B CA 1
ATOM 747 C C . GLY B 1 15 ? 5.66 -1.064 -6.734 1 98.94 15 GLY B C 1
ATOM 748 O O . GLY B 1 15 ? 6.148 -0.257 -5.941 1 98.94 15 GLY B O 1
ATOM 749 N N . VAL B 1 16 ? 5.398 -0.751 -7.961 1 98.94 16 VAL B N 1
ATOM 750 C CA . VAL B 1 16 ? 5.703 0.556 -8.539 1 98.94 16 VAL B CA 1
ATOM 751 C C . VAL B 1 16 ? 4.871 1.632 -7.84 1 98.94 16 VAL B C 1
ATOM 753 O O . VAL B 1 16 ? 5.395 2.684 -7.469 1 98.94 16 VAL B O 1
ATOM 756 N N . TRP B 1 17 ? 3.586 1.405 -7.668 1 98.88 17 TRP B N 1
ATOM 757 C CA . TRP B 1 17 ? 2.695 2.314 -6.957 1 98.88 17 TRP B CA 1
ATOM 758 C C . TRP B 1 17 ? 3.254 2.66 -5.582 1 98.88 17 TRP B C 1
ATOM 760 O O . TRP B 1 17 ? 3.271 3.828 -5.188 1 98.88 17 TRP B O 1
ATOM 770 N N . THR B 1 18 ? 3.746 1.615 -4.918 1 98.88 18 THR B N 1
ATOM 771 C CA . THR B 1 18 ? 4.32 1.79 -3.59 1 98.88 18 THR B CA 1
ATOM 772 C C . THR B 1 18 ? 5.527 2.723 -3.641 1 98.88 18 THR B C 1
ATOM 774 O O . THR B 1 18 ? 5.656 3.625 -2.811 1 98.88 18 THR B O 1
ATOM 777 N N . TRP B 1 19 ? 6.348 2.602 -4.602 1 98.88 19 TRP B N 1
ATOM 778 C CA . TRP B 1 19 ? 7.574 3.387 -4.684 1 98.88 19 TRP B CA 1
ATOM 779 C C . TRP B 1 19 ? 7.285 4.797 -5.191 1 98.88 19 TRP B C 1
ATOM 781 O O . TRP B 1 19 ? 8.094 5.707 -5.004 1 98.88 19 TRP B O 1
ATOM 791 N N . VAL B 1 20 ? 6.168 5.039 -5.758 1 98.5 20 VAL B N 1
ATOM 792 C CA . VAL B 1 20 ? 5.754 6.371 -6.188 1 98.5 20 VAL B CA 1
ATOM 793 C C . VAL B 1 20 ? 5.207 7.152 -4.996 1 98.5 20 VAL B C 1
ATOM 795 O O . VAL B 1 20 ? 5.539 8.328 -4.812 1 98.5 20 VAL B O 1
ATOM 798 N N . ILE B 1 21 ? 4.551 6.469 -4.152 1 98.19 21 ILE B N 1
ATOM 799 C CA . ILE B 1 21 ? 3.75 7.23 -3.199 1 98.19 21 ILE B CA 1
ATOM 800 C C . ILE B 1 21 ? 4.512 7.379 -1.885 1 98.19 21 ILE B C 1
ATOM 802 O O . ILE B 1 21 ? 4.469 8.438 -1.251 1 98.19 21 ILE B O 1
ATOM 806 N N . TRP B 1 22 ? 5.285 6.379 -1.467 1 98.38 22 TRP B N 1
ATOM 807 C CA . TRP B 1 22 ? 5.762 6.375 -0.087 1 98.38 22 TRP B CA 1
ATOM 808 C C . TRP B 1 22 ? 6.988 7.266 0.07 1 98.38 22 TRP B C 1
ATOM 810 O O . TRP B 1 22 ? 7.168 7.906 1.109 1 98.38 22 TRP B O 1
ATOM 820 N N . PRO B 1 23 ? 7.875 7.371 -0.922 1 98.69 23 PRO B N 1
ATOM 821 C CA . PRO B 1 23 ? 8.945 8.359 -0.759 1 98.69 23 PRO B CA 1
ATOM 822 C C . PRO B 1 23 ? 8.43 9.789 -0.743 1 98.69 23 PRO B C 1
ATOM 824 O O . PRO B 1 23 ? 8.984 10.641 -0.043 1 98.69 23 PRO B O 1
ATOM 827 N N . ARG B 1 24 ? 7.398 9.977 -1.5 1 98 24 ARG B N 1
ATOM 828 C CA . ARG B 1 24 ? 6.758 11.281 -1.437 1 98 24 ARG B CA 1
ATOM 829 C C . ARG B 1 24 ? 6.172 11.539 -0.052 1 98 24 ARG B C 1
ATOM 831 O O . ARG B 1 24 ? 6.273 12.648 0.474 1 98 24 ARG B O 1
ATOM 838 N N . PHE B 1 25 ? 5.609 10.539 0.447 1 98.12 25 PHE B N 1
ATOM 839 C CA . PHE B 1 25 ? 5.082 10.633 1.802 1 98.12 25 PHE B CA 1
ATOM 840 C C . PHE B 1 25 ? 6.207 10.859 2.807 1 98.12 25 PHE B C 1
ATOM 842 O O . PHE B 1 25 ? 6.07 11.672 3.727 1 98.12 25 PHE B O 1
ATOM 849 N N . GLY B 1 26 ? 7.285 10.25 2.664 1 98.19 26 GLY B N 1
ATOM 850 C CA . GLY B 1 26 ? 8.43 10.43 3.541 1 98.19 26 GLY B CA 1
ATOM 851 C C . GLY B 1 26 ? 8.938 11.859 3.572 1 98.19 26 GLY B C 1
ATOM 852 O O . GLY B 1 26 ? 9.25 12.391 4.641 1 98.19 26 GLY B O 1
ATOM 853 N N . LEU B 1 27 ? 8.984 12.469 2.453 1 98.31 27 LEU B N 1
ATOM 854 C CA . LEU B 1 27 ? 9.406 13.859 2.375 1 98.31 27 LEU B CA 1
ATOM 855 C C . LEU B 1 27 ? 8.414 14.766 3.094 1 98.31 27 LEU B C 1
ATOM 857 O O . LEU B 1 27 ? 8.812 15.711 3.785 1 98.31 27 LEU B O 1
ATOM 861 N N . ALA B 1 28 ? 7.152 14.414 2.875 1 96.81 28 ALA B N 1
ATOM 862 C CA . ALA B 1 28 ? 6.113 15.195 3.547 1 96.81 28 ALA B CA 1
ATOM 863 C C . ALA B 1 28 ? 6.266 15.109 5.062 1 96.81 28 ALA B C 1
ATOM 865 O O . ALA B 1 28 ? 6.145 16.125 5.758 1 96.81 28 ALA B O 1
ATOM 866 N N . ILE B 1 29 ? 6.566 13.984 5.578 1 98 29 ILE B N 1
ATOM 867 C CA . ILE B 1 29 ? 6.719 13.773 7.012 1 98 29 ILE B CA 1
ATOM 868 C C . ILE B 1 29 ? 7.973 14.492 7.512 1 98 29 ILE B C 1
ATOM 870 O O . ILE B 1 29 ? 7.949 15.141 8.562 1 98 29 ILE B O 1
ATOM 874 N N . TRP B 1 30 ? 9.055 14.367 6.738 1 97.94 30 TRP B N 1
ATOM 875 C CA . TRP B 1 30 ? 10.32 14.992 7.098 1 97.94 30 TRP B CA 1
ATOM 876 C C . TRP B 1 30 ? 10.156 16.5 7.27 1 97.94 30 TRP B C 1
ATOM 878 O O . TRP B 1 30 ? 10.75 17.094 8.172 1 97.94 30 TRP B O 1
ATOM 888 N N . ASN B 1 31 ? 9.242 17.078 6.484 1 97.62 31 ASN B N 1
ATOM 889 C CA . ASN B 1 31 ? 9.094 18.531 6.445 1 97.62 31 ASN B CA 1
ATOM 890 C C . ASN B 1 31 ? 7.977 19 7.375 1 97.62 31 ASN B C 1
ATOM 892 O O . ASN B 1 31 ? 7.762 20.203 7.531 1 97.62 31 ASN B O 1
ATOM 896 N N . ASP B 1 32 ? 7.293 18.109 7.902 1 96.75 32 ASP B N 1
ATOM 897 C CA . ASP B 1 32 ? 6.223 18.438 8.844 1 96.75 32 ASP B CA 1
ATOM 898 C C . ASP B 1 32 ? 6.789 18.984 10.148 1 96.75 32 ASP B C 1
ATOM 900 O O . ASP B 1 32 ? 7.758 18.453 10.688 1 96.75 32 ASP B O 1
ATOM 904 N N . ASP B 1 33 ? 6.188 20.047 10.773 1 94.88 33 ASP B N 1
ATOM 905 C CA . ASP B 1 33 ? 6.672 20.719 11.977 1 94.88 33 ASP B CA 1
ATOM 906 C C . ASP B 1 33 ? 6.672 19.766 13.172 1 94.88 33 ASP B C 1
ATOM 908 O O . ASP B 1 33 ? 7.457 19.938 14.109 1 94.88 33 ASP B O 1
ATOM 912 N N . ARG B 1 34 ? 5.871 18.75 13.117 1 97.31 34 ARG B N 1
ATOM 913 C CA . ARG B 1 34 ? 5.746 17.828 14.242 1 97.31 34 ARG B CA 1
ATOM 914 C C . ARG B 1 34 ? 6.898 16.844 14.266 1 97.31 34 ARG B C 1
ATOM 916 O O . ARG B 1 34 ? 7.094 16.125 15.258 1 97.31 34 ARG B O 1
ATOM 923 N N . ALA B 1 35 ? 7.645 16.828 13.203 1 98.5 35 ALA B N 1
ATOM 924 C CA . ALA B 1 35 ? 8.656 15.797 13.031 1 98.5 35 ALA B CA 1
ATOM 925 C C . ALA B 1 35 ? 9.867 16.062 13.922 1 98.5 35 ALA B C 1
ATOM 927 O O . ALA B 1 35 ? 10.586 15.133 14.297 1 98.5 35 ALA B O 1
ATOM 928 N N . TRP B 1 36 ? 10.086 17.344 14.281 1 98.38 36 TRP B N 1
ATOM 929 C CA . TRP B 1 36 ? 11.328 17.734 14.938 1 98.38 36 TRP B CA 1
ATOM 930 C C . TRP B 1 36 ? 11.047 18.594 16.172 1 98.38 36 TRP B C 1
ATOM 932 O O . TRP B 1 36 ? 10.156 19.438 16.141 1 98.38 36 TRP B O 1
ATOM 942 N N . SER B 1 37 ? 11.672 18.344 17.219 1 98.25 37 SER B N 1
ATOM 943 C CA . SER B 1 37 ? 11.836 19.234 18.359 1 98.25 37 SER B CA 1
ATOM 944 C C . SER B 1 37 ? 13.242 19.812 18.422 1 98.25 37 SER B C 1
ATOM 946 O O . SER B 1 37 ? 14.148 19.203 19 1 98.25 37 SER B O 1
ATOM 948 N N . GLY B 1 38 ? 13.297 21.078 17.781 1 97.12 38 GLY B N 1
ATOM 949 C CA . GLY B 1 38 ? 14.648 21.516 17.484 1 97.12 38 GLY B CA 1
ATOM 950 C C . GLY B 1 38 ? 15.367 20.625 16.484 1 97.12 38 GLY B C 1
ATOM 951 O O . GLY B 1 38 ? 14.867 20.391 15.391 1 97.12 38 GLY B O 1
ATOM 952 N N . ASP B 1 39 ? 16.406 20.016 16.891 1 96.81 39 ASP B N 1
ATOM 953 C CA . ASP B 1 39 ? 17.172 19.141 16.016 1 96.81 39 ASP B CA 1
ATOM 954 C C . ASP B 1 39 ? 16.953 17.672 16.391 1 96.81 39 ASP B C 1
ATOM 956 O O . ASP B 1 39 ? 17.672 16.797 15.914 1 96.81 39 ASP B O 1
ATOM 960 N N . THR B 1 40 ? 15.938 17.391 17.203 1 98.38 40 THR B N 1
ATOM 961 C CA . THR B 1 40 ? 15.688 16.047 17.688 1 98.38 40 THR B CA 1
ATOM 962 C C . THR B 1 40 ? 14.422 15.461 17.062 1 98.38 40 THR B C 1
ATOM 964 O O . THR B 1 40 ? 13.359 16.094 17.109 1 98.38 40 THR B O 1
ATOM 967 N N . PRO B 1 41 ? 14.523 14.281 16.406 1 98.19 41 PRO B N 1
ATOM 968 C CA . PRO B 1 41 ? 13.32 13.648 15.859 1 98.19 41 PRO B CA 1
ATOM 969 C C . PRO B 1 41 ? 12.32 13.266 16.938 1 98.19 41 PRO B C 1
ATOM 971 O O . PRO B 1 41 ? 12.711 12.82 18.031 1 98.19 41 PRO B O 1
ATOM 974 N N . THR B 1 42 ? 11.016 13.445 16.625 1 98.69 42 THR B N 1
ATOM 975 C CA . THR B 1 42 ? 9.953 13.133 17.578 1 98.69 42 THR B CA 1
ATOM 976 C C . THR B 1 42 ? 9.414 11.719 17.328 1 98.69 42 THR B C 1
ATOM 978 O O . THR B 1 42 ? 9.812 11.055 16.375 1 98.69 42 THR B O 1
ATOM 981 N N . SER B 1 43 ? 8.555 11.367 18.234 1 98.44 43 SER B N 1
ATOM 982 C CA . SER B 1 43 ? 7.898 10.078 18.047 1 98.44 43 SER B CA 1
ATOM 983 C C . SER B 1 43 ? 7.043 10.07 16.781 1 98.44 43 SER B C 1
ATOM 985 O O . SER B 1 43 ? 6.895 9.031 16.125 1 98.44 43 SER B O 1
ATOM 987 N N . PHE B 1 44 ? 6.562 11.172 16.453 1 98.44 44 PHE B N 1
ATOM 988 C CA . PHE B 1 44 ? 5.809 11.312 15.211 1 98.44 44 PHE B CA 1
ATOM 989 C C . PHE B 1 44 ? 6.648 10.883 14.008 1 98.44 44 PHE B C 1
ATOM 991 O O . PHE B 1 44 ? 6.199 10.086 13.188 1 98.44 44 PHE B O 1
ATOM 998 N N . LEU B 1 45 ? 7.801 11.328 13.883 1 98.62 45 LEU B N 1
ATOM 999 C CA . LEU B 1 45 ? 8.695 11.008 12.781 1 98.62 45 LEU B CA 1
ATOM 1000 C C . LEU B 1 45 ? 9.07 9.531 12.789 1 98.62 45 LEU B C 1
ATOM 1002 O O . LEU B 1 45 ? 9.055 8.875 11.75 1 98.62 45 LEU B O 1
ATOM 1006 N N . TRP B 1 46 ? 9.305 9.078 13.961 1 98.38 46 TRP B N 1
ATOM 1007 C CA . TRP B 1 46 ? 9.781 7.699 14.039 1 98.38 46 TRP B CA 1
ATOM 1008 C C . TRP B 1 46 ? 8.664 6.719 13.688 1 98.38 46 TRP B C 1
ATOM 1010 O O . TRP B 1 46 ? 8.906 5.715 13.016 1 98.38 46 TRP B O 1
ATOM 1020 N N . VAL B 1 47 ? 7.512 6.957 14.156 1 98.06 47 VAL B N 1
ATOM 1021 C CA . VAL B 1 47 ? 6.383 6.082 13.859 1 98.06 47 VAL B CA 1
ATOM 1022 C C . VAL B 1 47 ? 6.121 6.074 12.352 1 98.06 47 VAL B C 1
ATOM 1024 O O . VAL B 1 47 ? 5.957 5.012 11.75 1 98.06 47 VAL B O 1
ATOM 1027 N N . HIS B 1 48 ? 6.164 7.25 11.797 1 98.31 48 HIS B N 1
ATOM 1028 C CA . HIS B 1 48 ? 5.887 7.332 10.367 1 98.31 48 HIS B CA 1
ATOM 1029 C C . HIS B 1 48 ? 7.039 6.75 9.547 1 98.31 48 HIS B C 1
ATOM 1031 O O . HIS B 1 48 ? 6.816 6.129 8.508 1 98.31 48 HIS B O 1
ATOM 1037 N N . ALA B 1 49 ? 8.234 6.895 10.031 1 98.56 49 ALA B N 1
ATOM 1038 C CA . ALA B 1 49 ? 9.367 6.277 9.352 1 98.56 49 ALA B CA 1
ATOM 1039 C C . ALA B 1 49 ? 9.242 4.758 9.336 1 98.56 49 ALA B C 1
ATOM 1041 O O . ALA B 1 49 ? 9.531 4.117 8.328 1 98.56 49 ALA B O 1
ATOM 1042 N N . LEU B 1 50 ? 8.789 4.262 10.438 1 98.62 50 LEU B N 1
ATOM 1043 C CA . LEU B 1 50 ? 8.602 2.818 10.531 1 98.62 50 LEU B CA 1
ATOM 1044 C C . LEU B 1 50 ? 7.492 2.352 9.594 1 98.62 50 LEU B C 1
ATOM 1046 O O . LEU B 1 50 ? 7.645 1.346 8.898 1 98.62 50 LEU B O 1
ATOM 1050 N N . LEU B 1 51 ? 6.387 3.059 9.633 1 98.69 51 LEU B N 1
ATOM 1051 C CA . LEU B 1 51 ? 5.262 2.693 8.781 1 98.69 51 LEU B CA 1
ATOM 1052 C C . LEU B 1 51 ? 5.641 2.797 7.309 1 98.69 51 LEU B C 1
ATOM 1054 O O . LEU B 1 51 ? 5.301 1.92 6.512 1 98.69 51 LEU B O 1
ATOM 1058 N N . ILE B 1 52 ? 6.355 3.812 6.961 1 98.88 52 ILE B N 1
ATOM 1059 C CA . ILE B 1 52 ? 6.789 4.031 5.586 1 98.88 52 ILE B CA 1
ATOM 1060 C C . ILE B 1 52 ? 7.781 2.949 5.176 1 98.88 52 ILE B C 1
ATOM 1062 O O . ILE B 1 52 ? 7.66 2.361 4.098 1 98.88 52 ILE B O 1
ATOM 1066 N N . GLY B 1 53 ? 8.75 2.689 6.031 1 98.88 53 GLY B N 1
ATOM 1067 C CA . GLY B 1 53 ? 9.711 1.633 5.75 1 98.88 53 GLY B CA 1
ATOM 1068 C C . GLY B 1 53 ? 9.062 0.275 5.559 1 98.88 53 GLY B C 1
ATOM 1069 O O . GLY B 1 53 ? 9.406 -0.455 4.625 1 98.88 53 GLY B O 1
ATOM 1070 N N . ALA B 1 54 ? 8.141 -0.063 6.434 1 98.81 54 ALA B N 1
ATOM 1071 C CA . ALA B 1 54 ? 7.418 -1.325 6.312 1 98.81 54 ALA B CA 1
ATOM 1072 C C . ALA B 1 54 ? 6.645 -1.392 5 1 98.81 54 ALA B C 1
ATOM 1074 O O . ALA B 1 54 ? 6.656 -2.42 4.316 1 98.81 54 ALA B O 1
ATOM 1075 N N . SER B 1 55 ? 6.055 -0.321 4.625 1 98.94 55 SER B N 1
ATOM 1076 C CA . SER B 1 55 ? 5.281 -0.286 3.389 1 98.94 55 SER B CA 1
ATOM 1077 C C . SER B 1 55 ? 6.18 -0.439 2.168 1 98.94 55 SER B C 1
ATOM 1079 O O . SER B 1 55 ? 5.809 -1.105 1.198 1 98.94 55 SER B O 1
ATOM 1081 N N . LEU B 1 56 ? 7.348 0.137 2.23 1 98.94 56 LEU B N 1
ATOM 1082 C CA . LEU B 1 56 ? 8.289 0.009 1.119 1 98.94 56 LEU B CA 1
ATOM 1083 C C . LEU B 1 56 ? 8.789 -1.426 0.995 1 98.94 56 LEU B C 1
ATOM 1085 O O . LEU B 1 56 ? 8.914 -1.948 -0.115 1 98.94 56 LEU B O 1
ATOM 1089 N N . VAL B 1 57 ? 9.023 -2.025 2.127 1 98.94 57 VAL B N 1
ATOM 1090 C CA . VAL B 1 57 ? 9.484 -3.408 2.121 1 98.94 57 VAL B CA 1
ATOM 1091 C C . VAL B 1 57 ? 8.383 -4.32 1.593 1 98.94 57 VAL B C 1
ATOM 1093 O O . VAL B 1 57 ? 8.625 -5.156 0.72 1 98.94 57 VAL B O 1
ATOM 1096 N N . ILE B 1 58 ? 7.219 -4.086 2.115 1 98.94 58 ILE B N 1
ATOM 1097 C CA . ILE B 1 58 ? 6.07 -4.895 1.723 1 98.94 58 ILE B CA 1
ATOM 1098 C C . ILE B 1 58 ? 5.797 -4.715 0.231 1 98.94 58 ILE B C 1
ATOM 1100 O O . ILE B 1 58 ? 5.66 -5.691 -0.506 1 98.94 58 ILE B O 1
ATOM 1104 N N . GLY B 1 59 ? 5.754 -3.502 -0.223 1 98.94 59 GLY B N 1
ATOM 1105 C CA . GLY B 1 59 ? 5.5 -3.236 -1.631 1 98.94 59 GLY B CA 1
ATOM 1106 C C . GLY B 1 59 ? 6.57 -3.809 -2.545 1 98.94 59 GLY B C 1
ATOM 1107 O O . GLY B 1 59 ? 6.262 -4.293 -3.637 1 98.94 59 GLY B O 1
ATOM 1108 N N . THR B 1 60 ? 7.789 -3.705 -2.143 1 98.94 60 THR B N 1
ATOM 1109 C CA . THR B 1 60 ? 8.883 -4.293 -2.908 1 98.94 60 THR B CA 1
ATOM 1110 C C . THR B 1 60 ? 8.711 -5.805 -3.023 1 98.94 60 THR B C 1
ATOM 1112 O O . THR B 1 60 ? 8.891 -6.375 -4.102 1 98.94 60 THR B O 1
ATOM 1115 N N . THR B 1 61 ? 8.352 -6.41 -1.896 1 98.94 61 THR B N 1
ATOM 1116 C CA . THR B 1 61 ? 8.156 -7.855 -1.893 1 98.94 61 THR B CA 1
ATOM 1117 C C . THR B 1 61 ? 7.031 -8.25 -2.844 1 98.94 61 THR B C 1
ATOM 1119 O O . THR B 1 61 ? 7.148 -9.234 -3.58 1 98.94 61 THR B O 1
ATOM 1122 N N . VAL B 1 62 ? 6 -7.461 -2.846 1 98.94 62 VAL B N 1
ATOM 1123 C CA . VAL B 1 62 ? 4.895 -7.703 -3.768 1 98.94 62 VAL B CA 1
ATOM 1124 C C . VAL B 1 62 ? 5.387 -7.594 -5.207 1 98.94 62 VAL B C 1
ATOM 1126 O O . VAL B 1 62 ? 5.09 -8.453 -6.039 1 98.94 62 VAL B O 1
ATOM 1129 N N . GLY B 1 63 ? 6.098 -6.582 -5.52 1 98.94 63 GLY B N 1
ATOM 1130 C CA . GLY B 1 63 ? 6.641 -6.398 -6.855 1 98.94 63 GLY B CA 1
ATOM 1131 C C . GLY B 1 63 ? 7.559 -7.527 -7.285 1 98.94 63 GLY B C 1
ATOM 1132 O O . GLY B 1 63 ? 7.5 -7.98 -8.43 1 98.94 63 GLY B O 1
ATOM 1133 N N . VAL B 1 64 ? 8.367 -7.98 -6.434 1 98.88 64 VAL B N 1
ATOM 1134 C CA . VAL B 1 64 ? 9.305 -9.062 -6.715 1 98.88 64 VAL B CA 1
ATOM 1135 C C . VAL B 1 64 ? 8.531 -10.344 -7.039 1 98.88 64 VAL B C 1
ATOM 1137 O O . VAL B 1 64 ? 8.898 -11.086 -7.945 1 98.88 64 VAL B O 1
ATOM 1140 N N . LEU B 1 65 ? 7.496 -10.547 -6.258 1 98.88 65 LEU B N 1
ATOM 1141 C CA . LEU B 1 65 ? 6.645 -11.688 -6.566 1 98.88 65 LEU B CA 1
ATOM 1142 C C . LEU B 1 65 ? 6.125 -11.609 -7.996 1 98.88 65 LEU B C 1
ATOM 1144 O O . LEU B 1 65 ? 6.125 -12.609 -8.719 1 98.88 65 LEU B O 1
ATOM 1148 N N . GLY B 1 66 ? 5.66 -10.445 -8.398 1 98.81 66 GLY B N 1
ATOM 1149 C CA . GLY B 1 66 ? 5.207 -10.25 -9.766 1 98.81 66 GLY B CA 1
ATOM 1150 C C . GLY B 1 66 ? 6.289 -10.523 -10.797 1 98.81 66 GLY B C 1
ATOM 1151 O O . GLY B 1 66 ? 6.043 -11.188 -11.805 1 98.81 66 GLY B O 1
ATOM 1152 N N . VAL B 1 67 ? 7.434 -10.039 -10.562 1 98.88 67 VAL B N 1
ATOM 1153 C CA . VAL B 1 67 ? 8.555 -10.211 -11.477 1 98.88 67 VAL B CA 1
ATOM 1154 C C . VAL B 1 67 ? 8.914 -11.688 -11.586 1 98.88 67 VAL B C 1
ATOM 1156 O O . VAL B 1 67 ? 9.156 -12.203 -12.688 1 98.88 67 VAL B O 1
ATOM 1159 N N . ARG B 1 68 ? 8.977 -12.312 -10.453 1 98.5 68 ARG B N 1
ATOM 1160 C CA . ARG B 1 68 ? 9.273 -13.742 -10.453 1 98.5 68 ARG B CA 1
ATOM 1161 C C . ARG B 1 68 ? 8.258 -14.508 -11.289 1 98.5 68 ARG B C 1
ATOM 1163 O O . ARG B 1 68 ? 8.625 -15.414 -12.039 1 98.5 68 ARG B O 1
ATOM 1170 N N . ALA B 1 69 ? 7.043 -14.133 -11.156 1 98.44 69 ALA B N 1
ATOM 1171 C CA . ALA B 1 69 ? 5.984 -14.797 -11.914 1 98.44 69 ALA B CA 1
ATOM 1172 C C . ALA B 1 69 ? 6.152 -14.562 -13.406 1 98.44 69 ALA B C 1
ATOM 1174 O O . ALA B 1 69 ? 5.973 -15.484 -14.211 1 98.44 69 ALA B O 1
ATOM 1175 N N . LEU B 1 70 ? 6.523 -13.406 -13.828 1 98.31 70 LEU B N 1
ATOM 1176 C CA . LEU B 1 70 ? 6.73 -13.086 -15.234 1 98.31 70 LEU B CA 1
ATOM 1177 C C . LEU B 1 70 ? 7.934 -13.836 -15.789 1 98.31 70 LEU B C 1
ATOM 1179 O O . LEU B 1 70 ? 7.895 -14.312 -16.922 1 98.31 70 LEU B O 1
ATOM 1183 N N . ARG B 1 71 ? 8.914 -13.914 -14.992 1 97.94 71 ARG B N 1
ATOM 1184 C CA . ARG B 1 71 ? 10.117 -14.617 -15.422 1 97.94 71 ARG B CA 1
ATOM 1185 C C . ARG B 1 71 ? 9.844 -16.109 -15.602 1 97.94 71 ARG B C 1
ATOM 1187 O O . ARG B 1 71 ? 10.32 -16.719 -16.562 1 97.94 71 ARG B O 1
ATOM 1194 N N . ALA B 1 72 ? 9.117 -16.656 -14.68 1 96.62 72 ALA B N 1
ATOM 1195 C CA . ALA B 1 72 ? 8.75 -18.062 -14.781 1 96.62 72 ALA B CA 1
ATOM 1196 C C . ALA B 1 72 ? 7.957 -18.344 -16.047 1 96.62 72 ALA B C 1
ATOM 1198 O O . ALA B 1 72 ? 8.148 -19.359 -16.703 1 96.62 72 ALA B O 1
ATOM 1199 N N . ARG B 1 73 ? 7.117 -17.422 -16.438 1 94.62 73 ARG B N 1
ATOM 1200 C CA . ARG B 1 73 ? 6.297 -17.562 -17.641 1 94.62 73 ARG B CA 1
ATOM 1201 C C . ARG B 1 73 ? 7.148 -17.484 -18.891 1 94.62 73 ARG B C 1
ATOM 1203 O O . ARG B 1 73 ? 6.914 -18.203 -19.859 1 94.62 73 ARG B O 1
ATOM 1210 N N . ARG B 1 74 ? 8.062 -16.656 -18.828 1 94.69 74 ARG B N 1
ATOM 1211 C CA . ARG B 1 74 ? 8.953 -16.469 -19.984 1 94.69 74 ARG B CA 1
ATOM 1212 C C . ARG B 1 74 ? 9.773 -17.734 -20.234 1 94.69 74 ARG B C 1
ATOM 1214 O O . ARG B 1 74 ? 9.984 -18.125 -21.391 1 94.69 74 ARG B O 1
ATOM 1221 N N . VAL B 1 75 ? 10.188 -18.391 -19.203 1 93.44 75 VAL B N 1
ATOM 1222 C CA . VAL B 1 75 ? 10.961 -19.625 -19.312 1 93.44 75 VAL B CA 1
ATOM 1223 C C . VAL B 1 75 ? 10.094 -20.734 -19.891 1 93.44 75 VAL B C 1
ATOM 1225 O O . VAL B 1 75 ? 10.547 -21.5 -20.75 1 93.44 75 VAL B O 1
ATOM 1228 N N . GLN B 1 76 ? 8.773 -20.719 -19.562 1 90.38 76 GLN B N 1
ATOM 1229 C CA . GLN B 1 76 ? 7.844 -21.734 -20.062 1 90.38 76 GLN B CA 1
ATOM 1230 C C . GLN B 1 76 ? 7.531 -21.531 -21.531 1 90.38 76 GLN B C 1
ATOM 1232 O O . GLN B 1 76 ? 7.391 -22.484 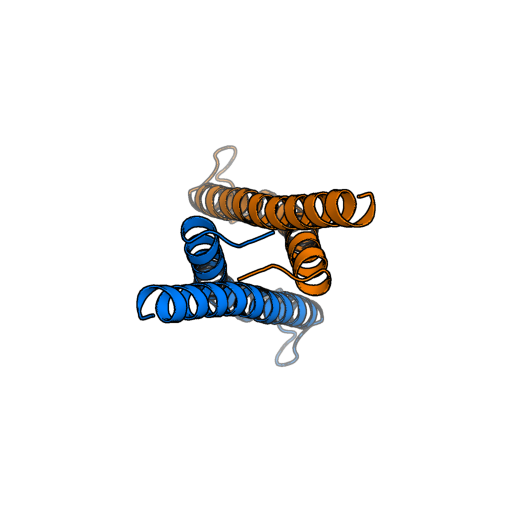-22.297 1 90.38 76 GLN B O 1
ATOM 1237 N N . ASP B 1 77 ? 7.535 -20.312 -22.016 1 90 77 ASP B N 1
ATOM 1238 C CA . ASP B 1 77 ? 7.23 -19.984 -23.406 1 90 77 ASP B CA 1
ATOM 1239 C C . ASP B 1 77 ? 8.414 -20.312 -24.312 1 90 77 ASP B C 1
ATOM 1241 O O . ASP B 1 77 ? 8.242 -20.547 -25.5 1 90 77 ASP B O 1
ATOM 1245 N N . ARG B 1 78 ? 9.586 -20.406 -23.734 1 91.94 78 ARG B N 1
ATOM 1246 C CA . ARG B 1 78 ? 10.797 -20.672 -24.516 1 91.94 78 ARG B CA 1
ATOM 1247 C C . ARG B 1 78 ? 11.023 -22.172 -24.672 1 91.94 78 ARG B C 1
ATOM 1249 O O . ARG B 1 78 ? 11.852 -22.594 -25.469 1 91.94 78 ARG B O 1
ATOM 1256 N N . ARG B 1 79 ? 10.398 -23.031 -23.969 1 83.94 79 ARG B N 1
ATOM 1257 C CA . ARG B 1 79 ? 10.469 -24.484 -24.094 1 83.94 79 ARG B CA 1
ATOM 1258 C C . ARG B 1 79 ? 9.422 -24.984 -25.078 1 83.94 79 ARG B C 1
ATOM 1260 O O . ARG B 1 79 ? 9.672 -25.953 -25.812 1 83.94 79 ARG B O 1
#

Nearest PDB structures (foldseek):
  3ogi-assembly1_B  TM=6.019E-01  e=1.391E+00  Mycobacterium tuberculosis
  3q4h-assembly2_B  TM=7.369E-01  e=3.482E+00  Mycolicibacterium smegmatis MC2 155
  3ogi-assembly1_B  TM=6.021E-01  e=1.391E+00  Mycobacterium tuberculosis
  3q4h-assembly2_B  TM=7.374E-01  e=3.482E+00  Mycolicibacterium smegmatis MC2 155

Radius of gyration: 18.86 Å; Cα contacts (8 Å, |Δi|>4): 159; chains: 2; bounding box: 34×62×43 Å

pLDDT: mean 97.69, std 2.35, range [83.94, 98.94]

Organism: NCBI:txid1755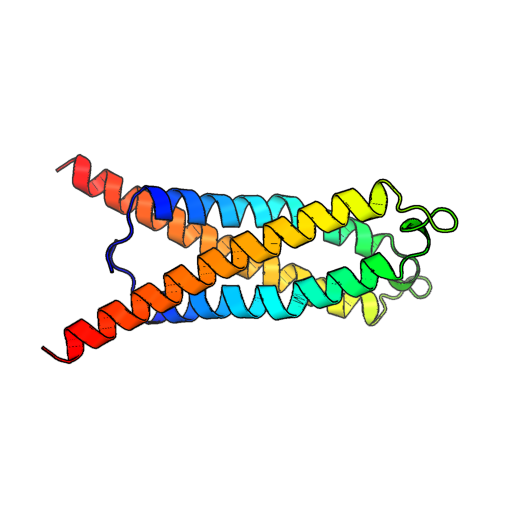70

Sequence (158 aa):
MVLSRGWAFFLVGVGVWTWVIWPRFGLAIWNDDRAWSGDTPTSFLWVHALLIGASLVIGTTVGVLGVRALRARRVQDRRMVLSRGWAFFLVGVGVWTWVIWPRFGLAIWNDDRAWSGDTPTSFLWVHALLIGASLVIGTTVGVLGVRALRARRVQDRR

InterPro domains:
  IPR058061 SCO4848-like [NF046117] (3-71)
  IPR058061 SCO4848-like [PF26606] (1-75)

Foldseek 3Di:
DQDDLVNLVVLLVQLVVLVVVLVVVLVVLVPDPQQDDPPHGDPSNVVSVVVSVVSNVVSNVSNVVSVVSVVVVVVVVVD/DQDDLVNLVVLLVQLVVLVVVLVVVLVVLVPDPQQDDPPHGDPSNVVSVVVSVVSNVVSNVSNVVSVVSVVVVVVVVVD

Secondary structure (DSSP, 8-state):
-BPPHHHHHHHHHHHHHHHHHHHHHHHHHHHSGGGEETTEE-HHHHHHHHHHHHHHHHHHHHHHHHHHHHHHHHHHHH-/-BPPHHHHHHHHHHHHHHHHHHHHHHHHHHHSGGGEETTEE-HHHHHHHHHHHHHHHHHHHHHHHHHHHHHHHHHHHH-